Protein AF-A0A358KLF0-F1 (afdb_monomer_lite)

pLDDT: mean 93.41, std 3.18, range [82.69, 96.81]

Secondary structure (DSSP, 8-state):
--------S--S-HHHHHHHHHHHTTSBHHHHHHHHHH--SHHHHHHHHHHHHHHHHHHHHHHH--HHHHHHHHHHHHHHHHH---HHHHHHHHHHHHHHHHHHT-TTTT-TTT-B-S----

Radius of gyration: 17.74 Å; chains: 1; bounding box: 32×28×48 Å

Structure (mmCIF, N/CA/C/O backbone):
data_AF-A0A358KLF0-F1
#
_entry.id   AF-A0A358KLF0-F1
#
loop_
_atom_site.group_PDB
_atom_site.id
_atom_site.type_symbol
_atom_site.label_atom_id
_atom_site.label_alt_id
_atom_site.label_comp_id
_atom_site.label_asym_id
_atom_site.label_entity_id
_atom_site.label_seq_id
_atom_site.pdbx_PDB_ins_code
_atom_site.Cartn_x
_atom_site.Cartn_y
_atom_site.Cartn_z
_atom_site.occupancy
_atom_site.B_iso_or_equiv
_atom_site.auth_seq_id
_atom_site.auth_comp_id
_atom_site.auth_asym_id
_atom_site.auth_atom_id
_atom_site.pdbx_PDB_model_num
ATOM 1 N N . MET A 1 1 ? -10.317 -3.255 4.177 1.00 88.88 1 MET A N 1
ATOM 2 C CA . MET A 1 1 ? -9.144 -2.452 4.591 1.00 88.88 1 MET A CA 1
ATOM 3 C C . MET A 1 1 ? -8.307 -2.032 3.381 1.00 88.88 1 MET A C 1
ATOM 5 O O . MET A 1 1 ? -8.265 -2.770 2.405 1.00 88.88 1 MET A O 1
ATOM 9 N N . GLU A 1 2 ? -7.644 -0.874 3.440 1.00 90.81 2 GLU A N 1
ATOM 10 C CA . GLU A 1 2 ? -6.720 -0.386 2.401 1.00 90.81 2 GLU A CA 1
ATOM 11 C C . GLU A 1 2 ? -5.289 -0.312 2.944 1.00 90.81 2 GLU A C 1
ATOM 13 O O . GLU A 1 2 ? -5.083 0.058 4.100 1.00 90.81 2 GLU A O 1
ATOM 18 N N . VAL A 1 3 ? -4.301 -0.637 2.106 1.00 93.00 3 VAL A N 1
ATOM 19 C CA . VAL A 1 3 ? -2.874 -0.596 2.455 1.00 93.00 3 VAL A CA 1
ATOM 20 C C . VAL A 1 3 ? -2.164 0.398 1.545 1.00 93.00 3 VAL A C 1
ATOM 22 O O . VAL A 1 3 ? -2.318 0.365 0.325 1.00 93.00 3 VAL A O 1
ATOM 25 N N . LEU A 1 4 ? -1.373 1.290 2.143 1.00 94.06 4 LEU A N 1
ATOM 26 C CA . LEU A 1 4 ? -0.662 2.353 1.439 1.00 94.06 4 LEU A CA 1
ATOM 27 C C . LEU A 1 4 ? 0.854 2.154 1.547 1.00 94.06 4 LEU A C 1
ATOM 29 O O . LEU A 1 4 ? 1.387 1.903 2.627 1.00 94.06 4 LEU A O 1
ATOM 33 N N . ALA A 1 5 ? 1.561 2.376 0.441 1.00 96.25 5 ALA A N 1
ATOM 34 C CA . ALA A 1 5 ? 3.005 2.583 0.436 1.00 96.25 5 ALA A CA 1
ATOM 35 C C . ALA A 1 5 ? 3.351 3.833 -0.378 1.00 96.25 5 ALA A C 1
ATOM 37 O O . ALA A 1 5 ? 2.825 4.046 -1.470 1.00 96.25 5 ALA A O 1
ATOM 38 N N . VAL A 1 6 ? 4.262 4.660 0.140 1.00 96.56 6 VAL A N 1
ATOM 39 C CA . VAL A 1 6 ? 4.673 5.918 -0.501 1.00 96.56 6 VAL A CA 1
ATOM 40 C C . VAL A 1 6 ? 6.192 5.988 -0.557 1.00 96.56 6 VAL A C 1
ATOM 42 O O . VAL A 1 6 ? 6.858 5.971 0.473 1.00 96.56 6 VAL A O 1
ATOM 45 N N . THR A 1 7 ? 6.753 6.137 -1.758 1.00 95.69 7 THR A N 1
ATOM 46 C CA . THR A 1 7 ? 8.178 6.461 -1.925 1.00 95.69 7 THR A CA 1
ATOM 47 C C . THR A 1 7 ? 8.345 7.952 -2.184 1.00 95.69 7 THR A C 1
ATOM 49 O O . THR A 1 7 ? 7.803 8.494 -3.145 1.00 95.69 7 THR A O 1
ATOM 52 N N . LYS A 1 8 ? 9.125 8.616 -1.329 1.00 95.12 8 LYS A N 1
ATOM 53 C CA . LYS A 1 8 ? 9.417 10.055 -1.402 1.00 95.12 8 LYS A CA 1
ATOM 54 C C . LYS A 1 8 ? 10.842 10.294 -1.915 1.00 95.12 8 LYS A C 1
ATOM 56 O O . LYS A 1 8 ? 11.690 9.412 -1.842 1.00 95.12 8 LYS A O 1
ATOM 61 N N . GLY A 1 9 ? 11.112 11.492 -2.443 1.00 94.69 9 GLY A N 1
ATOM 62 C CA . GLY A 1 9 ? 12.467 11.894 -2.862 1.00 94.69 9 GLY A CA 1
ATOM 63 C C . GLY A 1 9 ? 12.958 11.265 -4.173 1.00 94.69 9 GLY A C 1
ATOM 64 O O . GLY A 1 9 ? 14.161 11.196 -4.427 1.00 94.69 9 GLY A O 1
ATOM 65 N N . VAL A 1 10 ? 12.042 10.798 -5.025 1.00 94.00 10 VAL A N 1
ATOM 66 C CA . VAL A 1 10 ? 12.387 10.165 -6.301 1.00 94.00 10 VAL A CA 1
ATOM 67 C C . VAL A 1 10 ? 12.945 11.197 -7.286 1.00 94.00 10 VAL A C 1
ATOM 69 O O . VAL A 1 10 ? 12.285 12.167 -7.647 1.00 94.00 10 VAL A O 1
ATOM 72 N N . ARG A 1 11 ? 14.160 10.955 -7.790 1.00 93.75 11 ARG A N 1
ATOM 73 C CA . ARG A 1 11 ? 14.830 11.798 -8.798 1.00 93.75 11 ARG A CA 1
ATOM 74 C C . ARG A 1 11 ? 14.303 11.498 -10.212 1.00 93.75 11 ARG A C 1
ATOM 76 O O . ARG A 1 11 ? 15.006 10.903 -11.037 1.00 93.75 11 ARG A O 1
ATOM 83 N N . MET A 1 12 ? 13.042 11.844 -10.479 1.00 94.19 12 MET A N 1
ATOM 84 C CA . MET A 1 12 ? 12.392 11.706 -11.789 1.00 94.19 12 MET A CA 1
ATOM 85 C C . MET A 1 12 ? 11.241 12.707 -11.953 1.00 94.19 12 MET A C 1
ATOM 87 O O . MET A 1 12 ? 10.564 13.031 -10.988 1.00 94.19 12 MET A O 1
ATOM 91 N N . SER A 1 13 ? 10.991 13.166 -13.186 1.00 95.50 13 SER A N 1
ATOM 92 C CA . SER A 1 13 ? 9.828 14.014 -13.483 1.00 95.50 13 SER A CA 1
ATOM 93 C C . SER A 1 13 ? 8.508 13.263 -13.226 1.00 95.50 13 SER A C 1
ATOM 95 O O . SER A 1 13 ? 8.371 12.132 -13.715 1.00 95.50 13 SER A O 1
ATOM 97 N N . PRO A 1 14 ? 7.517 13.893 -12.564 1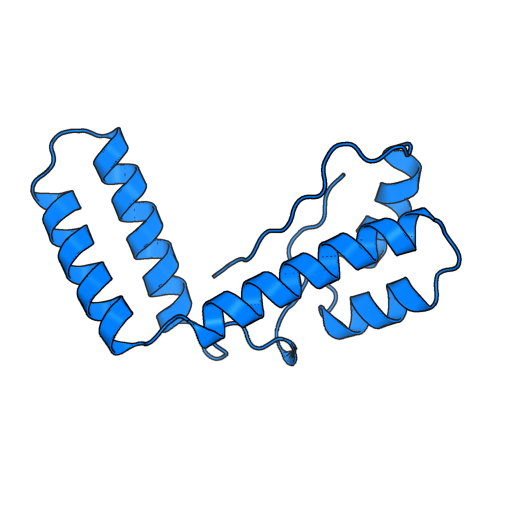.00 95.31 14 PRO A N 1
ATOM 98 C CA . PRO A 1 14 ? 6.212 13.289 -12.297 1.00 95.31 14 PRO A CA 1
ATOM 99 C C . PRO A 1 14 ? 5.505 12.775 -13.553 1.00 95.31 14 PRO A C 1
ATOM 101 O O . PRO A 1 14 ? 4.939 11.685 -13.543 1.00 95.31 14 PRO A O 1
ATOM 104 N N . LEU A 1 15 ? 5.607 13.502 -14.673 1.00 96.00 15 LEU A N 1
ATOM 105 C CA . LEU A 1 15 ? 4.975 13.131 -15.945 1.00 96.00 15 LEU A CA 1
ATOM 106 C C . LEU A 1 15 ? 5.459 11.766 -16.458 1.00 96.00 15 LEU A C 1
ATOM 108 O O . LEU A 1 15 ? 4.666 10.957 -16.941 1.00 96.00 15 LEU A O 1
ATOM 112 N N . LYS A 1 16 ? 6.758 11.471 -16.304 1.00 94.56 16 LYS A N 1
ATOM 113 C CA . LYS A 1 16 ? 7.356 10.202 -16.753 1.00 94.56 16 LYS A CA 1
ATOM 114 C C . LYS A 1 16 ? 6.890 9.011 -15.916 1.00 94.56 16 LYS A C 1
ATOM 116 O O . LYS A 1 16 ? 6.811 7.903 -16.446 1.00 94.56 16 LYS A O 1
ATOM 121 N N . VAL A 1 17 ? 6.610 9.231 -14.631 1.00 96.50 17 VAL A N 1
ATOM 122 C CA . VAL A 1 17 ? 6.120 8.197 -13.709 1.00 96.50 17 VAL A CA 1
ATOM 123 C C . VAL A 1 17 ? 4.615 8.001 -13.887 1.00 96.50 17 VAL A C 1
ATOM 125 O O . VAL A 1 17 ? 4.162 6.868 -14.014 1.00 96.50 17 VAL A O 1
ATOM 128 N N . ARG A 1 18 ? 3.854 9.095 -14.017 1.00 96.06 18 ARG A N 1
ATOM 129 C CA . ARG A 1 18 ? 2.396 9.084 -14.201 1.00 96.06 18 ARG A CA 1
ATOM 130 C C . ARG A 1 18 ? 1.953 8.272 -15.418 1.00 96.06 18 ARG A C 1
ATOM 132 O O . ARG A 1 18 ? 0.934 7.596 -15.351 1.00 96.06 18 ARG A O 1
ATOM 139 N N . ALA A 1 19 ? 2.738 8.291 -16.496 1.00 94.06 19 ALA A N 1
ATOM 140 C CA . ALA A 1 19 ? 2.488 7.471 -17.682 1.00 94.06 19 ALA A CA 1
ATOM 141 C C . ALA A 1 19 ? 2.458 5.959 -17.383 1.00 94.06 19 ALA A C 1
ATOM 143 O O . ALA A 1 19 ? 1.686 5.244 -18.005 1.00 94.06 19 ALA A O 1
ATOM 144 N N . VAL A 1 20 ? 3.278 5.485 -16.440 1.00 95.06 20 VAL A N 1
ATOM 145 C CA . VAL A 1 20 ? 3.307 4.071 -16.024 1.00 95.06 20 VAL A CA 1
ATOM 146 C C . VAL A 1 20 ? 2.239 3.801 -14.967 1.00 95.06 20 VAL A C 1
ATOM 148 O O . VAL A 1 20 ? 1.533 2.806 -15.031 1.00 95.06 20 VAL A O 1
ATOM 151 N N . VAL A 1 21 ? 2.085 4.715 -14.011 1.00 95.69 21 VAL A N 1
ATOM 152 C CA . VAL A 1 21 ? 1.139 4.570 -12.898 1.00 95.69 21 VAL A CA 1
ATOM 153 C C . VAL A 1 21 ? -0.314 4.463 -13.373 1.00 95.69 21 VAL A C 1
ATOM 155 O O . VAL A 1 21 ? -1.069 3.654 -12.849 1.00 95.69 21 VAL A O 1
ATOM 158 N N . ARG A 1 22 ? -0.695 5.210 -14.415 1.00 95.31 22 ARG A N 1
ATOM 159 C CA . ARG A 1 22 ? -2.036 5.109 -15.011 1.00 95.31 22 ARG A CA 1
ATOM 160 C C . ARG A 1 22 ? -2.336 3.746 -15.634 1.00 95.31 22 ARG A C 1
ATOM 162 O O . ARG A 1 22 ? -3.502 3.407 -15.754 1.00 95.31 22 ARG A O 1
ATOM 169 N N . GLN A 1 23 ? -1.316 2.994 -16.050 1.00 93.62 23 GLN A N 1
ATOM 170 C CA . GLN A 1 23 ? -1.510 1.681 -16.673 1.00 93.62 23 GLN A CA 1
ATOM 171 C C . GLN A 1 23 ? -1.863 0.610 -15.641 1.00 93.62 23 GLN A C 1
ATOM 173 O O . GLN A 1 23 ? -2.603 -0.301 -15.967 1.00 93.62 23 GLN A O 1
ATOM 178 N N . ILE A 1 24 ? -1.348 0.730 -14.414 1.00 95.50 24 ILE A N 1
ATOM 179 C CA . ILE A 1 24 ? -1.540 -0.268 -13.350 1.00 95.50 24 ILE A CA 1
ATOM 180 C C . ILE A 1 24 ? -2.760 0.005 -12.463 1.00 95.50 24 ILE A C 1
ATOM 182 O O . ILE A 1 24 ? -3.104 -0.818 -11.621 1.00 95.50 24 ILE A O 1
ATOM 186 N N . GLN A 1 25 ? -3.394 1.170 -12.599 1.00 94.94 25 GLN A N 1
ATOM 187 C CA . GLN A 1 25 ? -4.550 1.528 -11.786 1.00 94.94 25 GLN A CA 1
ATOM 188 C C . GLN A 1 25 ? -5.736 0.613 -12.119 1.00 94.94 25 GLN A C 1
ATOM 190 O O . GLN A 1 25 ? -6.081 0.444 -13.284 1.00 94.94 25 GLN A O 1
ATOM 195 N N . GLY A 1 26 ? -6.357 0.026 -11.095 1.00 94.62 26 GLY A N 1
ATOM 196 C CA . GLY A 1 26 ? -7.458 -0.928 -11.238 1.00 94.62 26 GLY A CA 1
ATOM 197 C C . GLY A 1 26 ? -7.034 -2.369 -11.541 1.00 94.62 26 GLY A C 1
ATOM 198 O O . GLY A 1 26 ? -7.886 -3.250 -11.518 1.00 94.62 26 GLY A O 1
ATOM 199 N N . MET A 1 27 ? -5.747 -2.634 -11.788 1.00 95.19 27 MET A N 1
ATOM 200 C CA . MET A 1 27 ? -5.247 -3.994 -12.017 1.00 95.19 27 MET A CA 1
ATOM 201 C C . MET A 1 27 ? -5.057 -4.762 -10.703 1.00 95.19 27 MET A C 1
ATOM 203 O O . MET A 1 27 ? -4.845 -4.167 -9.638 1.00 95.19 27 MET A O 1
ATOM 207 N N . HIS A 1 28 ? -5.046 -6.093 -10.794 1.00 96.25 28 HIS A N 1
ATOM 208 C CA . HIS A 1 28 ? -4.603 -6.949 -9.696 1.00 96.25 28 HIS A CA 1
ATOM 209 C C . HIS A 1 28 ? -3.118 -6.724 -9.392 1.00 96.25 28 HIS A C 1
ATOM 211 O O . HIS A 1 28 ? -2.309 -6.504 -10.295 1.00 96.25 28 HIS A O 1
ATOM 217 N N . ALA A 1 29 ? -2.738 -6.798 -8.115 1.00 95.25 29 ALA A N 1
ATOM 218 C CA . ALA A 1 29 ? -1.381 -6.486 -7.667 1.00 95.25 29 ALA A CA 1
ATOM 219 C C . ALA A 1 29 ? -0.318 -7.380 -8.333 1.00 95.25 29 ALA A C 1
ATOM 221 O O . ALA A 1 29 ? 0.721 -6.881 -8.772 1.00 95.25 29 ALA A O 1
ATOM 222 N N . LEU A 1 30 ? -0.599 -8.681 -8.467 1.00 94.75 30 LEU A N 1
ATOM 223 C CA . LEU A 1 30 ? 0.293 -9.643 -9.126 1.00 94.75 30 LEU A CA 1
ATOM 224 C C . LEU A 1 30 ? 0.431 -9.371 -10.630 1.00 94.75 30 LEU A C 1
ATOM 226 O O . LEU A 1 30 ? 1.539 -9.378 -11.169 1.00 94.75 30 LEU A O 1
ATOM 230 N N . GLU A 1 31 ? -0.676 -9.062 -11.302 1.00 95.69 31 GLU A N 1
ATOM 231 C CA . GLU A 1 31 ? -0.680 -8.733 -12.730 1.00 95.69 31 GLU A CA 1
ATOM 232 C C . GLU A 1 31 ? 0.091 -7.432 -13.001 1.00 95.69 31 GLU A C 1
ATOM 234 O O . GLU A 1 31 ? 0.966 -7.375 -13.869 1.00 95.69 31 GLU A O 1
ATOM 239 N N . ALA A 1 32 ? -0.155 -6.401 -12.190 1.00 96.50 32 ALA A N 1
ATOM 240 C CA . ALA A 1 32 ? 0.573 -5.144 -12.248 1.00 96.50 32 ALA A CA 1
ATOM 241 C C . ALA A 1 32 ? 2.077 -5.344 -12.008 1.00 96.50 32 ALA A C 1
ATOM 243 O O . ALA A 1 32 ? 2.902 -4.703 -12.663 1.00 96.50 32 ALA A O 1
ATOM 244 N N . GLN A 1 33 ? 2.463 -6.246 -11.101 1.00 96.06 33 GLN A N 1
ATOM 245 C CA . GLN A 1 33 ? 3.865 -6.572 -10.851 1.00 96.06 33 GLN A CA 1
ATOM 246 C C . GLN A 1 33 ? 4.533 -7.183 -12.094 1.00 96.06 33 GLN A C 1
ATOM 248 O O . GLN A 1 33 ? 5.639 -6.761 -12.450 1.00 96.06 33 GLN A O 1
ATOM 253 N N . ALA A 1 34 ? 3.861 -8.119 -12.770 1.00 96.19 34 ALA A N 1
ATOM 254 C CA . ALA A 1 34 ? 4.349 -8.728 -14.005 1.00 96.19 34 ALA A CA 1
ATOM 255 C C . ALA A 1 34 ? 4.465 -7.700 -15.145 1.00 96.19 34 ALA A C 1
ATOM 257 O O . ALA A 1 34 ? 5.492 -7.640 -15.827 1.00 96.19 34 ALA A O 1
ATOM 258 N N . LEU A 1 35 ? 3.468 -6.822 -15.300 1.00 96.25 35 LEU A N 1
ATOM 259 C CA . LEU A 1 35 ? 3.501 -5.731 -16.278 1.00 96.25 35 LEU A CA 1
ATOM 260 C C . LEU A 1 35 ? 4.671 -4.775 -16.016 1.00 96.25 35 LEU A C 1
ATOM 262 O O . LEU A 1 35 ? 5.412 -4.412 -16.926 1.00 96.25 35 LEU A O 1
ATOM 266 N N . LEU A 1 36 ? 4.899 -4.380 -14.763 1.00 96.06 36 LEU A N 1
ATOM 267 C CA . LEU A 1 36 ? 6.012 -3.492 -14.421 1.00 96.06 36 LEU A CA 1
ATOM 268 C C . LEU A 1 36 ? 7.383 -4.141 -14.650 1.00 96.06 36 LEU A C 1
ATOM 270 O O . LEU A 1 36 ? 8.353 -3.417 -14.889 1.00 96.06 36 LEU A O 1
ATOM 274 N N . ALA A 1 37 ? 7.476 -5.471 -14.577 1.00 96.00 37 ALA A N 1
ATOM 275 C CA . ALA A 1 37 ? 8.706 -6.209 -14.850 1.00 96.00 37 ALA A CA 1
ATOM 276 C C . ALA A 1 37 ? 9.056 -6.250 -16.348 1.00 96.00 37 ALA A C 1
ATOM 278 O O . ALA A 1 37 ? 10.239 -6.241 -16.687 1.00 96.00 37 ALA A O 1
ATOM 279 N N . SER A 1 38 ? 8.059 -6.243 -17.240 1.00 95.94 38 SER A N 1
ATOM 280 C CA . SER A 1 38 ? 8.281 -6.250 -18.695 1.00 95.94 38 SER A CA 1
ATOM 281 C C . SER A 1 38 ? 8.619 -4.865 -19.266 1.00 95.94 38 SER A C 1
ATOM 283 O O . SER A 1 38 ? 9.298 -4.753 -20.288 1.00 95.94 38 SER A O 1
ATOM 285 N N . VAL A 1 39 ? 8.204 -3.782 -18.600 1.00 95.25 39 VAL A N 1
ATOM 286 C CA . VAL A 1 39 ? 8.465 -2.410 -19.057 1.00 95.25 39 VAL A CA 1
ATOM 287 C C . VAL A 1 39 ? 9.916 -1.991 -18.779 1.00 95.25 39 VAL A C 1
ATOM 289 O O . VAL A 1 39 ? 10.313 -1.706 -17.649 1.00 95.25 39 VAL A O 1
ATOM 292 N N . SER A 1 40 ? 10.705 -1.800 -19.839 1.00 94.69 40 SER A N 1
ATOM 293 C CA . SER A 1 40 ? 12.134 -1.428 -19.790 1.00 94.69 40 SER A CA 1
ATOM 294 C C . SER A 1 40 ? 12.428 0.041 -19.409 1.00 94.69 40 SER A C 1
ATOM 296 O O . SER A 1 40 ? 13.465 0.608 -19.761 1.00 94.69 40 SER A O 1
ATOM 298 N N . ARG A 1 41 ? 11.545 0.699 -18.645 1.00 94.81 41 ARG A N 1
ATOM 299 C CA . ARG A 1 41 ? 11.687 2.111 -18.234 1.00 94.81 41 ARG A CA 1
ATOM 300 C C . ARG A 1 41 ? 12.167 2.233 -16.788 1.00 94.81 41 ARG A C 1
ATOM 302 O O . ARG A 1 41 ? 11.700 1.533 -15.894 1.00 94.81 41 ARG A O 1
ATOM 309 N N . LYS A 1 42 ? 13.015 3.232 -16.500 1.00 94.81 42 LYS A N 1
ATOM 310 C CA . LYS A 1 42 ? 13.424 3.561 -15.114 1.00 94.81 42 LYS A CA 1
ATOM 311 C C . LYS A 1 42 ? 12.216 3.869 -14.211 1.00 94.81 42 LYS A C 1
ATOM 313 O O . LYS A 1 42 ? 12.265 3.547 -13.029 1.00 94.81 42 LYS A O 1
ATOM 318 N N . SER A 1 43 ? 11.151 4.470 -14.754 1.00 95.75 43 SER A N 1
ATOM 319 C CA . SER A 1 43 ? 9.903 4.740 -14.025 1.00 95.75 43 SER A CA 1
ATOM 320 C C . SER A 1 43 ? 9.232 3.454 -13.542 1.00 95.75 43 SER A C 1
ATOM 322 O O . SER A 1 43 ? 8.862 3.387 -12.376 1.00 95.75 43 SER A O 1
ATOM 324 N N . ALA A 1 44 ? 9.154 2.419 -14.383 1.00 96.56 44 ALA A N 1
ATOM 325 C CA . ALA A 1 44 ? 8.557 1.136 -14.013 1.00 96.56 44 ALA A CA 1
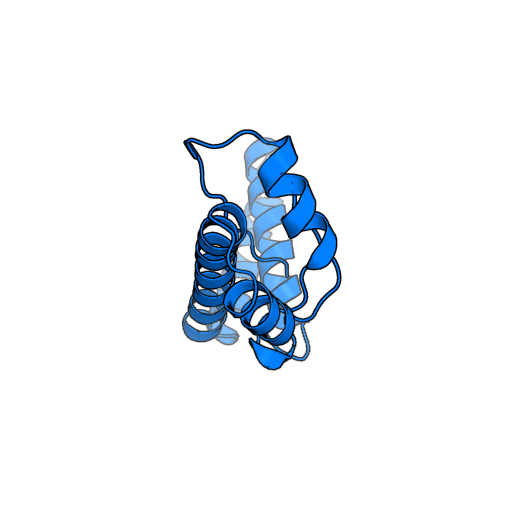ATOM 326 C C . ALA A 1 44 ? 9.311 0.463 -12.861 1.00 96.56 44 ALA A C 1
ATOM 328 O O . ALA A 1 44 ? 8.692 0.020 -11.901 1.00 96.56 44 ALA A O 1
ATOM 329 N N . ARG A 1 45 ? 10.651 0.507 -12.867 1.00 96.19 45 ARG A N 1
ATOM 330 C CA . ARG A 1 45 ? 11.458 -0.005 -11.744 1.00 96.19 45 ARG A CA 1
ATOM 331 C C . ARG A 1 45 ? 11.178 0.712 -10.422 1.00 96.19 45 ARG A C 1
ATOM 333 O O . ARG A 1 45 ? 11.207 0.082 -9.372 1.00 96.19 45 ARG A O 1
ATOM 340 N N . LEU A 1 46 ? 10.937 2.023 -10.460 1.00 95.81 46 LEU A N 1
ATOM 341 C CA . LEU A 1 46 ? 10.613 2.803 -9.262 1.00 95.81 46 LEU A CA 1
ATOM 342 C C . LEU A 1 46 ? 9.218 2.451 -8.735 1.00 95.81 46 LEU A C 1
ATOM 344 O O . LEU A 1 46 ? 9.071 2.197 -7.545 1.00 95.81 46 LEU A O 1
ATOM 348 N N . VAL A 1 47 ? 8.232 2.361 -9.630 1.00 96.38 47 VAL A N 1
ATOM 349 C CA . VAL A 1 47 ? 6.850 1.990 -9.286 1.00 96.38 47 VAL A CA 1
ATOM 350 C C . VAL A 1 47 ? 6.758 0.532 -8.808 1.00 96.38 47 VAL A C 1
ATOM 352 O O . VAL A 1 47 ? 6.027 0.219 -7.873 1.00 96.38 47 VAL A O 1
ATOM 355 N N . SER A 1 48 ? 7.559 -0.368 -9.381 1.00 96.75 48 SER A N 1
ATOM 356 C CA . SER A 1 48 ? 7.644 -1.766 -8.944 1.00 96.75 48 SER A CA 1
ATOM 357 C C . SER A 1 48 ? 8.124 -1.875 -7.496 1.00 96.75 48 SER A C 1
ATOM 359 O O . SER A 1 48 ? 7.573 -2.657 -6.728 1.00 96.75 48 SER A O 1
ATOM 361 N N . LYS A 1 49 ? 9.094 -1.048 -7.078 1.00 96.25 49 LYS A N 1
ATOM 362 C CA . LYS A 1 49 ? 9.547 -1.015 -5.678 1.00 96.25 49 LYS A CA 1
ATOM 363 C C . LYS A 1 49 ? 8.443 -0.566 -4.722 1.00 96.25 49 LYS A C 1
ATOM 365 O O . LYS A 1 49 ? 8.270 -1.191 -3.681 1.00 96.25 49 LYS A O 1
ATOM 370 N N . THR A 1 50 ? 7.685 0.476 -5.075 1.00 96.75 50 THR A N 1
ATOM 371 C CA . THR A 1 50 ? 6.540 0.920 -4.261 1.00 96.75 50 THR A CA 1
ATOM 372 C C . THR A 1 50 ? 5.464 -0.149 -4.161 1.00 96.75 50 THR A C 1
ATOM 374 O O . THR A 1 50 ? 4.979 -0.403 -3.065 1.00 96.75 50 THR A O 1
ATOM 377 N N . LEU A 1 51 ? 5.129 -0.806 -5.277 1.00 96.12 51 LEU A N 1
ATOM 378 C CA . LEU A 1 51 ? 4.110 -1.853 -5.297 1.00 96.12 51 LEU A CA 1
ATOM 379 C C . LEU A 1 51 ? 4.530 -3.049 -4.435 1.00 96.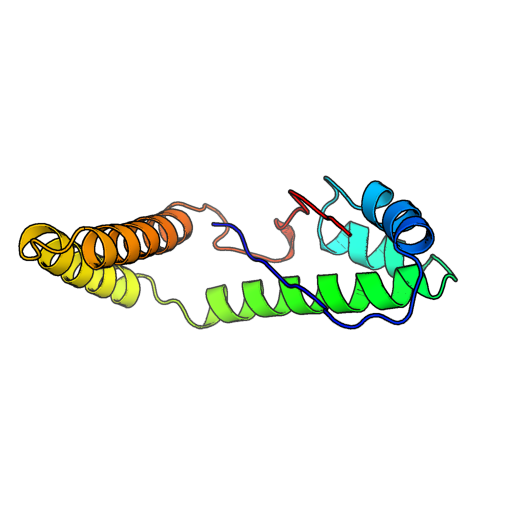12 51 LEU A C 1
ATOM 381 O O . LEU A 1 51 ? 3.750 -3.508 -3.611 1.00 96.12 51 LEU A O 1
ATOM 385 N N . LYS A 1 52 ? 5.788 -3.491 -4.556 1.00 96.38 52 LYS A N 1
ATOM 386 C CA . LYS A 1 52 ? 6.349 -4.557 -3.712 1.00 96.38 52 LYS A CA 1
ATOM 387 C C . LYS A 1 52 ? 6.287 -4.213 -2.226 1.00 96.38 52 LYS A C 1
ATOM 389 O O . LYS A 1 52 ? 5.908 -5.058 -1.431 1.00 96.38 52 LYS A O 1
ATOM 394 N N . SER A 1 53 ? 6.613 -2.974 -1.855 1.00 96.81 53 SER A N 1
ATOM 395 C CA . SER A 1 53 ? 6.490 -2.525 -0.464 1.00 96.81 53 SER A CA 1
ATOM 396 C C . SER A 1 53 ? 5.036 -2.505 0.015 1.00 96.81 53 SER A C 1
ATOM 398 O O . SER A 1 53 ? 4.790 -2.846 1.163 1.00 96.81 53 SER A O 1
ATOM 400 N N . ALA A 1 54 ? 4.077 -2.130 -0.838 1.00 96.06 54 ALA A N 1
ATOM 401 C CA . ALA A 1 54 ? 2.660 -2.146 -0.477 1.00 96.06 54 ALA A CA 1
ATOM 402 C C . ALA A 1 54 ? 2.153 -3.573 -0.232 1.00 96.06 54 ALA A C 1
ATOM 404 O O . ALA A 1 54 ? 1.463 -3.811 0.753 1.00 96.06 54 ALA A O 1
ATOM 405 N N . MET A 1 55 ? 2.540 -4.516 -1.097 1.00 95.44 55 MET A N 1
ATOM 406 C CA . MET A 1 55 ? 2.217 -5.935 -0.931 1.00 95.44 55 MET A CA 1
ATOM 407 C C . MET A 1 55 ? 2.837 -6.511 0.346 1.00 95.44 55 MET A C 1
ATOM 409 O O . MET A 1 55 ? 2.139 -7.175 1.098 1.00 95.44 55 MET A O 1
ATOM 413 N N . ALA A 1 56 ? 4.105 -6.195 0.626 1.00 95.38 56 ALA A N 1
ATOM 414 C CA . ALA A 1 56 ? 4.777 -6.636 1.849 1.00 95.38 56 ALA A CA 1
ATOM 415 C C . ALA A 1 56 ? 4.119 -6.063 3.117 1.00 95.38 56 ALA A C 1
ATOM 417 O O . ALA A 1 56 ? 3.994 -6.759 4.115 1.00 95.38 56 ALA A O 1
ATOM 418 N N . ASN A 1 57 ? 3.650 -4.810 3.081 1.00 95.31 57 ASN A N 1
ATOM 419 C CA . ASN A 1 57 ? 2.892 -4.239 4.197 1.00 95.31 57 ASN A CA 1
ATO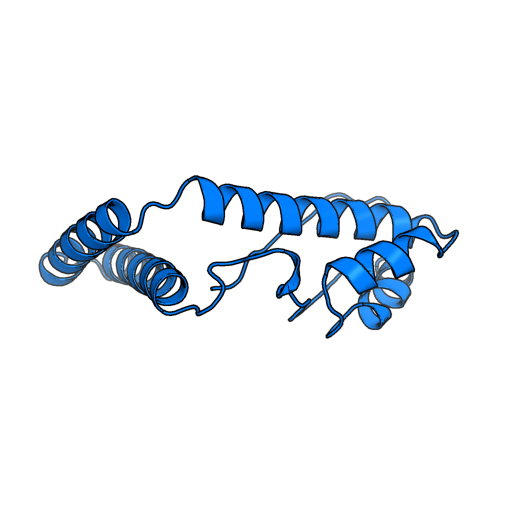M 420 C C . ASN A 1 57 ? 1.561 -4.974 4.410 1.00 95.31 57 ASN A C 1
ATOM 422 O O . ASN A 1 57 ? 1.152 -5.164 5.549 1.00 95.31 57 ASN A O 1
ATOM 426 N N . ALA A 1 58 ? 0.878 -5.349 3.326 1.00 93.81 58 ALA A N 1
ATOM 427 C CA . ALA A 1 58 ? -0.378 -6.089 3.403 1.00 93.81 58 ALA A CA 1
ATOM 428 C C . ALA A 1 58 ? -0.169 -7.491 3.992 1.00 93.81 58 ALA A C 1
ATOM 430 O O . ALA A 1 58 ? -0.926 -7.890 4.868 1.00 93.81 58 ALA A O 1
ATOM 431 N N . GLU A 1 59 ? 0.887 -8.180 3.558 1.00 93.19 59 GLU A N 1
ATOM 432 C CA . GLU A 1 59 ? 1.315 -9.478 4.093 1.00 93.19 59 GLU A CA 1
ATOM 433 C C . GLU A 1 59 ? 1.648 -9.383 5.584 1.00 93.19 59 GLU A C 1
ATOM 435 O O . GLU A 1 59 ? 1.059 -10.096 6.384 1.00 93.19 59 GLU A O 1
ATOM 440 N N . ASN A 1 60 ? 2.472 -8.410 5.983 1.00 93.62 60 ASN A N 1
ATOM 441 C CA . ASN A 1 60 ? 2.831 -8.228 7.389 1.00 93.62 60 ASN A CA 1
ATOM 442 C C . ASN A 1 60 ? 1.607 -7.973 8.284 1.00 93.62 60 ASN A C 1
ATOM 444 O O . ASN A 1 60 ? 1.543 -8.467 9.401 1.00 93.62 60 ASN A O 1
ATOM 448 N N . ILE A 1 61 ? 0.624 -7.206 7.798 1.00 91.12 61 ILE A N 1
ATOM 449 C CA . ILE A 1 61 ? -0.631 -6.979 8.529 1.00 91.12 61 ILE A CA 1
ATOM 450 C C . ILE A 1 61 ? -1.427 -8.281 8.660 1.00 91.12 61 ILE A C 1
ATOM 452 O O . ILE A 1 61 ? -1.956 -8.554 9.732 1.00 91.12 61 ILE A O 1
ATOM 456 N N . ALA A 1 62 ? -1.532 -9.066 7.587 1.00 89.38 62 ALA A N 1
ATOM 457 C CA . ALA A 1 62 ? -2.263 -10.328 7.607 1.00 89.38 62 ALA A CA 1
ATOM 458 C C . ALA A 1 62 ? -1.628 -11.354 8.560 1.00 89.38 62 ALA A C 1
ATOM 460 O O . ALA A 1 62 ? -2.360 -12.056 9.254 1.00 89.38 62 ALA A O 1
ATOM 461 N N . ASP A 1 63 ? -0.296 -11.396 8.622 1.00 89.44 63 ASP A N 1
ATOM 462 C CA . ASP A 1 63 ? 0.453 -12.322 9.475 1.00 89.44 63 ASP A CA 1
ATOM 463 C C . ASP A 1 63 ? 0.446 -11.907 10.955 1.00 89.44 63 ASP A C 1
ATOM 465 O O . ASP A 1 63 ? 0.360 -12.758 11.839 1.00 89.44 63 ASP A O 1
ATOM 469 N N . GLU A 1 64 ? 0.543 -10.606 11.249 1.00 88.38 64 GLU A N 1
ATOM 470 C CA . GLU A 1 64 ? 0.596 -10.103 12.629 1.00 88.38 64 GLU A CA 1
ATOM 471 C C . GLU A 1 64 ? -0.776 -10.059 13.315 1.00 88.38 64 GLU A C 1
ATOM 473 O O . GLU A 1 64 ? -0.847 -10.046 14.545 1.00 88.38 64 GLU A O 1
ATOM 478 N N . TRP A 1 65 ? -1.871 -9.948 12.560 1.00 87.69 65 TRP A N 1
ATOM 479 C CA . TRP A 1 65 ? -3.185 -9.660 13.134 1.00 87.69 65 TRP A CA 1
ATOM 480 C C . TRP A 1 65 ? -3.980 -10.926 13.426 1.00 87.69 65 TRP A C 1
ATOM 482 O O . TRP A 1 65 ? -4.672 -11.469 12.563 1.00 87.69 65 TRP A O 1
ATOM 492 N N . ASP A 1 66 ? -3.965 -11.329 14.694 1.00 90.50 66 ASP A N 1
ATOM 493 C CA . ASP A 1 66 ? -4.869 -12.356 15.195 1.00 90.50 66 ASP A CA 1
ATOM 494 C C . ASP A 1 66 ? -6.281 -11.799 15.463 1.00 90.50 66 ASP A C 1
ATOM 496 O O . ASP A 1 66 ? -6.471 -10.668 15.925 1.00 90.50 66 ASP A O 1
ATOM 500 N N . ALA A 1 67 ? -7.300 -12.604 15.160 1.00 87.50 67 ALA A N 1
ATOM 501 C CA . ALA A 1 67 ? -8.696 -12.185 15.216 1.00 87.50 67 ALA A CA 1
ATOM 502 C C . ALA A 1 67 ? -9.166 -11.922 16.653 1.00 87.50 67 ALA A C 1
ATOM 504 O O . ALA A 1 67 ? -9.864 -10.935 16.894 1.00 87.50 67 ALA A O 1
ATOM 505 N N . GLU A 1 68 ? -8.768 -12.771 17.604 1.00 90.50 68 GLU A N 1
ATOM 506 C CA . GLU A 1 68 ? -9.138 -12.618 19.016 1.00 90.50 68 GLU A CA 1
ATOM 507 C C . GLU A 1 68 ? -8.487 -11.369 19.621 1.00 90.50 68 GLU A C 1
ATOM 509 O O . GLU A 1 68 ? -9.147 -10.555 20.276 1.00 90.50 68 GLU A O 1
ATOM 514 N N . GLU A 1 69 ? -7.201 -11.158 19.331 1.00 91.94 69 GLU A N 1
ATOM 515 C CA . GLU A 1 69 ? -6.464 -9.988 19.803 1.00 91.94 69 GLU A CA 1
ATOM 516 C C . GLU A 1 69 ? -7.063 -8.677 19.256 1.00 91.94 69 GLU A C 1
ATOM 518 O O . GLU A 1 69 ? -7.195 -7.687 19.986 1.00 91.94 69 GLU A O 1
ATOM 523 N N . LEU A 1 70 ? -7.479 -8.659 17.984 1.00 91.00 70 LEU A N 1
ATOM 524 C CA . LEU A 1 70 ? -8.150 -7.501 17.389 1.00 91.00 70 LEU A CA 1
ATOM 525 C C . LEU A 1 70 ? -9.496 -7.193 18.047 1.00 91.00 70 LEU A C 1
ATOM 527 O O . LEU A 1 70 ? -9.781 -6.020 18.294 1.00 91.00 70 LEU A O 1
ATOM 531 N N . GLN A 1 71 ? -10.303 -8.207 18.366 1.00 93.31 71 GLN A N 1
ATOM 532 C CA . GLN A 1 71 ? -11.575 -8.008 19.069 1.00 93.31 71 GLN A CA 1
ATOM 533 C C . GLN A 1 71 ? -11.356 -7.374 20.449 1.00 93.31 71 GLN A C 1
ATOM 535 O O . GLN A 1 71 ? -12.049 -6.418 20.806 1.00 93.31 71 GLN A O 1
ATOM 540 N N . GLY A 1 72 ? -10.337 -7.829 21.187 1.00 94.62 72 GLY A N 1
ATOM 541 C CA . GLY A 1 72 ? -9.940 -7.215 22.456 1.00 94.62 72 GLY A CA 1
ATOM 542 C C . GLY A 1 72 ? -9.531 -5.745 22.298 1.00 94.62 72 GLY A C 1
ATOM 543 O O . GLY A 1 72 ? -10.007 -4.876 23.034 1.00 94.62 72 GLY A O 1
ATOM 544 N N . ARG A 1 73 ? -8.705 -5.436 21.287 1.00 94.19 73 ARG A N 1
ATOM 545 C CA . ARG A 1 73 ? -8.293 -4.055 20.967 1.00 94.19 73 ARG A CA 1
ATOM 546 C C . ARG A 1 73 ? -9.468 -3.159 20.575 1.00 94.19 73 ARG A C 1
ATOM 548 O O . ARG A 1 73 ? -9.459 -1.977 20.919 1.00 94.19 73 ARG A O 1
ATOM 555 N N . ILE A 1 74 ? -10.454 -3.681 19.845 1.00 94.81 74 ILE A N 1
ATOM 556 C CA . ILE A 1 74 ? -11.662 -2.932 19.472 1.00 94.81 74 ILE A CA 1
ATOM 557 C C . ILE A 1 74 ? -12.432 -2.529 20.732 1.00 94.81 74 ILE A C 1
ATOM 559 O O . ILE A 1 74 ? -12.688 -1.339 20.916 1.00 94.81 74 ILE A O 1
ATOM 563 N N . ALA A 1 75 ? -12.697 -3.472 21.640 1.00 96.19 75 ALA A N 1
ATOM 564 C CA . ALA A 1 75 ? -13.422 -3.198 22.881 1.00 96.19 75 ALA A CA 1
ATOM 565 C C . ALA A 1 75 ? -12.720 -2.135 23.753 1.00 96.19 75 ALA A C 1
ATOM 567 O O . ALA A 1 75 ? -13.362 -1.213 24.267 1.00 96.19 75 ALA A O 1
ATOM 568 N N . GLU A 1 76 ? -11.388 -2.198 23.870 1.00 95.31 76 GLU A N 1
ATOM 569 C CA . GLU A 1 76 ? -10.602 -1.184 24.588 1.00 95.31 76 GLU A CA 1
ATOM 570 C C . GLU A 1 76 ? -10.743 0.209 23.943 1.00 95.31 76 GLU A C 1
ATOM 572 O O . GLU A 1 76 ? -10.939 1.225 24.622 1.00 95.31 76 GLU A O 1
ATOM 577 N N . LEU A 1 77 ? -10.661 0.281 22.610 1.00 94.94 77 LEU A N 1
ATOM 578 C CA . LEU A 1 77 ? -10.788 1.540 21.878 1.00 94.94 77 LEU A CA 1
ATOM 579 C C . LEU A 1 77 ? -12.200 2.126 21.965 1.00 94.94 77 LEU A C 1
ATOM 581 O O . LEU A 1 77 ? -12.329 3.350 22.058 1.00 94.94 77 LEU A O 1
ATOM 585 N N . GLU A 1 78 ? -13.239 1.293 21.973 1.00 95.12 78 GLU A N 1
ATOM 586 C CA . GLU A 1 78 ? -14.628 1.717 22.169 1.00 95.12 78 GLU A CA 1
ATOM 587 C C . GLU A 1 78 ? -14.832 2.330 23.558 1.00 95.12 78 GLU A C 1
ATOM 589 O O . GLU A 1 78 ? -15.367 3.439 23.679 1.00 95.12 78 GLU A O 1
ATOM 594 N N . GLN A 1 79 ? -14.308 1.687 24.607 1.00 94.94 79 GLN A N 1
ATOM 595 C CA . GLN A 1 79 ? -14.318 2.238 25.966 1.00 94.94 79 GLN A CA 1
ATOM 596 C C . GLN A 1 79 ? -13.564 3.577 26.044 1.00 94.94 79 GLN A C 1
ATOM 598 O O . GLN A 1 79 ? -13.960 4.516 26.745 1.00 94.94 79 GLN A O 1
ATOM 603 N N . LYS A 1 80 ? -12.473 3.714 25.288 1.00 93.62 80 LYS A N 1
ATOM 604 C CA . LYS A 1 80 ? -11.710 4.964 25.208 1.00 93.62 80 LYS A CA 1
ATOM 605 C C . LYS A 1 80 ? -12.474 6.074 24.485 1.00 93.62 80 LYS A C 1
ATOM 607 O O . LYS A 1 80 ? -12.379 7.236 24.882 1.00 93.62 80 LYS A O 1
ATOM 612 N N . VAL A 1 81 ? -13.210 5.742 23.425 1.00 94.50 81 VAL A N 1
ATOM 613 C CA . VAL A 1 81 ? -14.056 6.681 22.672 1.00 94.50 81 VAL A CA 1
ATOM 614 C C . VAL A 1 81 ? -15.205 7.202 23.532 1.00 94.50 81 VAL A C 1
ATOM 616 O O . VAL A 1 81 ? -15.471 8.403 23.487 1.00 94.50 81 VAL A O 1
ATOM 619 N N . SER A 1 82 ? -15.840 6.337 24.328 1.00 92.81 82 SER A N 1
ATOM 620 C CA . SER A 1 82 ? -16.971 6.710 25.189 1.00 92.81 82 SER A CA 1
ATOM 621 C C . SER A 1 82 ? -16.562 7.571 26.388 1.00 92.81 82 SER A C 1
ATOM 623 O O . SER A 1 82 ? -17.278 8.499 26.751 1.00 92.81 82 SER A O 1
ATOM 625 N N . SER A 1 83 ? -15.390 7.314 26.973 1.00 93.31 83 SER A N 1
ATOM 626 C CA . SER A 1 83 ? -14.894 8.026 28.163 1.00 93.31 83 SER A CA 1
ATOM 627 C C . SER A 1 83 ? -14.232 9.380 27.870 1.00 93.31 83 SER A C 1
ATOM 629 O O . SER A 1 83 ? -14.046 10.198 28.771 1.00 93.31 83 SER A O 1
ATOM 631 N N . THR A 1 84 ? -13.840 9.639 26.621 1.00 93.25 84 THR A N 1
ATOM 632 C CA . THR A 1 84 ? -12.985 10.780 26.276 1.00 93.25 84 THR A CA 1
ATOM 633 C C . THR A 1 84 ? -13.760 11.975 25.718 1.00 93.25 84 THR A C 1
ATOM 635 O O . THR A 1 84 ? -14.355 11.907 24.646 1.00 93.25 84 THR A O 1
ATOM 638 N N . ASN A 1 85 ? -13.598 13.144 26.348 1.00 90.88 85 ASN A N 1
ATOM 639 C CA . ASN A 1 85 ? -14.158 14.416 25.857 1.00 90.88 85 ASN A CA 1
ATOM 640 C C . ASN A 1 85 ? -13.317 15.093 24.755 1.00 90.88 85 ASN A C 1
ATOM 642 O O . ASN A 1 85 ? -13.784 15.997 24.059 1.00 90.88 85 ASN A O 1
ATOM 646 N N . ASN A 1 86 ? -12.062 14.678 24.564 1.00 95.94 86 ASN A N 1
ATOM 647 C CA . ASN A 1 86 ? -11.188 15.253 23.543 1.00 95.94 86 ASN A CA 1
ATOM 648 C C . ASN A 1 86 ? -11.565 14.744 22.137 1.00 95.94 86 ASN A C 1
ATOM 650 O O . ASN A 1 86 ? -11.449 13.566 21.797 1.00 95.94 86 ASN A O 1
ATOM 654 N N . LYS A 1 87 ? -11.987 15.673 21.272 1.00 93.88 87 LYS A N 1
ATOM 655 C CA . LYS A 1 87 ? -12.429 15.375 19.902 1.00 93.88 87 LYS A CA 1
ATOM 656 C C . LYS A 1 87 ? -11.348 14.699 19.051 1.00 93.88 87 LYS A C 1
ATOM 658 O O . LYS A 1 87 ? -11.671 13.840 18.231 1.00 93.88 87 LYS A O 1
ATOM 663 N N . LYS A 1 88 ? -10.077 15.084 19.213 1.00 94.25 88 LYS A N 1
ATOM 664 C CA . LYS A 1 88 ? -8.967 14.572 18.394 1.00 94.25 88 LYS A CA 1
ATOM 665 C C . LYS A 1 88 ? -8.699 13.101 18.695 1.00 94.25 88 LYS A C 1
ATOM 667 O O . LYS A 1 88 ? -8.617 12.297 17.772 1.00 94.25 88 LYS A O 1
ATOM 672 N N . THR A 1 89 ? -8.596 12.764 19.976 1.00 91.75 89 THR A N 1
ATOM 673 C CA . THR A 1 89 ? -8.354 11.396 20.448 1.00 91.75 89 THR A CA 1
ATOM 674 C C . THR A 1 89 ? -9.520 10.481 20.103 1.00 91.75 89 THR A C 1
ATOM 676 O O . THR A 1 89 ? -9.293 9.401 19.565 1.00 91.75 89 THR A O 1
ATOM 679 N N . ARG A 1 90 ? -10.762 10.947 20.295 1.00 92.94 90 ARG A N 1
ATOM 680 C CA . ARG A 1 90 ? -11.964 10.209 19.893 1.00 92.94 90 ARG A CA 1
ATOM 681 C C . ARG A 1 90 ? -11.941 9.854 18.407 1.00 92.94 90 ARG A C 1
ATOM 683 O O . ARG A 1 90 ? -12.105 8.695 18.051 1.00 92.94 90 ARG A O 1
ATOM 690 N N . ARG A 1 91 ? -11.654 10.833 17.540 1.00 94.19 91 ARG A N 1
ATOM 691 C CA . ARG A 1 91 ? -11.554 10.613 16.089 1.00 94.19 91 ARG A CA 1
ATOM 692 C C . ARG A 1 91 ? -10.443 9.626 15.726 1.00 94.19 91 ARG A C 1
ATOM 694 O O . ARG A 1 91 ? -10.652 8.783 14.864 1.00 94.19 91 ARG A O 1
ATOM 701 N N . SER A 1 92 ? -9.271 9.728 16.357 1.00 94.75 92 SER A N 1
ATOM 702 C CA . SER A 1 92 ? -8.167 8.802 16.076 1.00 94.75 92 SER A CA 1
ATOM 703 C C . SER A 1 92 ? -8.453 7.375 16.535 1.00 94.75 92 SER A C 1
ATOM 705 O O . SER A 1 92 ? -8.074 6.444 15.838 1.00 94.75 92 SER A O 1
ATOM 707 N N . SER A 1 93 ? -9.111 7.199 17.686 1.00 94.69 93 SER A N 1
ATOM 708 C CA . SER A 1 93 ? -9.506 5.874 18.169 1.00 94.69 93 SER A CA 1
ATOM 709 C C . SER A 1 93 ? -10.585 5.274 17.276 1.00 94.69 93 SER A C 1
ATOM 711 O O . SER A 1 93 ? -10.448 4.124 16.883 1.00 94.69 93 SER A O 1
ATOM 713 N N . GLN A 1 94 ? -11.581 6.071 16.871 1.00 94.25 94 GLN A N 1
ATOM 714 C CA . GLN A 1 94 ? -12.612 5.623 15.935 1.00 94.25 94 GLN A CA 1
ATOM 715 C C . GLN A 1 94 ? -12.008 5.139 14.615 1.00 94.25 94 GLN A C 1
ATOM 717 O O . GLN A 1 94 ? -12.295 4.035 14.187 1.00 94.25 94 GLN A O 1
ATOM 722 N N . ALA A 1 95 ? -11.079 5.899 14.028 1.00 94.38 95 ALA A N 1
ATOM 723 C CA . ALA A 1 95 ? -10.423 5.486 12.789 1.00 94.38 95 ALA A CA 1
ATOM 724 C C . ALA A 1 95 ? -9.655 4.154 12.918 1.00 94.38 95 ALA A C 1
ATOM 726 O O . ALA A 1 95 ? -9.523 3.428 11.937 1.00 94.38 95 ALA A O 1
ATOM 727 N N . LYS A 1 96 ? -9.140 3.827 14.113 1.00 94.12 96 LYS A N 1
ATOM 728 C CA . LYS A 1 96 ? -8.506 2.526 14.380 1.00 94.12 96 LYS A CA 1
ATOM 729 C C . LYS A 1 96 ? -9.534 1.405 14.495 1.00 94.12 96 LYS A C 1
ATOM 731 O O . LYS A 1 96 ? -9.302 0.347 13.927 1.00 94.12 96 LYS A O 1
ATOM 736 N N . ILE A 1 97 ? -10.647 1.653 15.190 1.00 94.62 97 ILE A N 1
ATOM 737 C CA . ILE A 1 97 ? -11.775 0.713 15.267 1.00 94.62 97 ILE A CA 1
ATOM 738 C C . ILE A 1 97 ? -12.244 0.379 13.852 1.00 94.62 97 ILE A C 1
ATOM 740 O O . ILE A 1 97 ? -12.262 -0.788 13.479 1.00 94.62 97 ILE A O 1
ATOM 744 N N . ASP A 1 98 ? -12.505 1.403 13.036 1.00 94.50 98 ASP A N 1
ATOM 745 C CA . ASP A 1 98 ? -12.962 1.237 11.657 1.00 94.50 98 ASP A CA 1
ATOM 746 C C . ASP A 1 98 ? -11.950 0.422 10.826 1.00 94.50 98 ASP A C 1
ATOM 748 O O . ASP A 1 98 ? -12.334 -0.443 10.040 1.00 94.50 98 ASP A O 1
ATOM 752 N N . ALA A 1 99 ? -10.645 0.655 11.019 1.00 91.50 99 ALA A N 1
ATOM 753 C CA . ALA A 1 99 ? -9.596 -0.098 10.336 1.00 91.50 99 ALA A CA 1
ATOM 754 C C . ALA A 1 99 ? -9.593 -1.585 10.730 1.00 91.50 99 ALA A C 1
ATOM 756 O O . ALA A 1 99 ? -9.599 -2.435 9.838 1.00 91.50 99 ALA A O 1
ATOM 757 N N . TYR A 1 100 ? -9.625 -1.892 12.030 1.00 93.38 100 TYR A N 1
ATOM 758 C CA . TYR A 1 100 ? -9.640 -3.267 12.543 1.00 93.38 100 TYR A CA 1
ATOM 759 C C . TYR A 1 100 ? -10.911 -4.009 12.137 1.00 93.38 100 TYR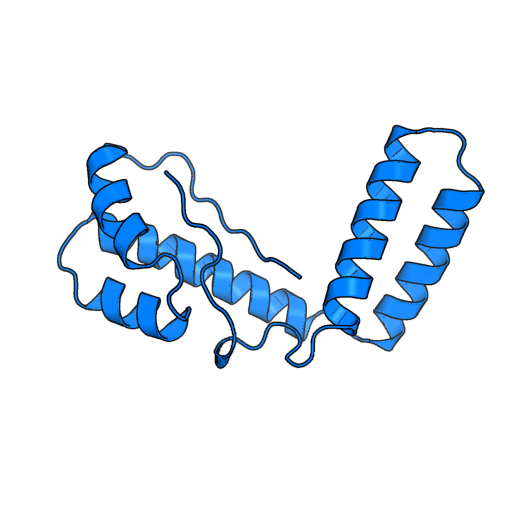 A C 1
ATOM 761 O O . TYR A 1 100 ? -10.833 -5.124 11.624 1.00 93.38 100 TYR A O 1
ATOM 769 N N . GLN A 1 101 ? -12.067 -3.361 12.263 1.00 92.50 101 GLN A N 1
ATOM 770 C CA . GLN A 1 101 ? -13.339 -3.922 11.829 1.00 92.50 101 GLN A CA 1
ATOM 771 C C . GLN A 1 101 ? -13.316 -4.220 10.322 1.00 92.50 101 GLN A C 1
ATOM 773 O O . GLN A 1 101 ? -13.627 -5.328 9.904 1.00 92.50 101 GLN A O 1
ATOM 778 N N . SER A 1 102 ? -12.803 -3.294 9.500 1.00 91.25 102 SER A N 1
ATOM 779 C CA . SER A 1 102 ? -12.688 -3.495 8.046 1.00 91.25 102 SER A CA 1
ATOM 780 C C . SER A 1 102 ? -11.732 -4.618 7.620 1.00 91.25 102 SER A C 1
ATOM 782 O O . SER A 1 102 ? -11.725 -4.995 6.443 1.00 91.25 102 SER A O 1
ATOM 784 N N . PHE A 1 103 ? -10.858 -5.076 8.519 1.00 91.06 103 PHE A N 1
ATOM 785 C CA . PHE A 1 103 ? -10.010 -6.244 8.304 1.00 91.06 103 PHE A CA 1
ATOM 786 C C . PHE A 1 103 ? -10.750 -7.525 8.679 1.00 91.06 103 PHE A C 1
ATOM 788 O O . PHE A 1 103 ? -10.768 -8.454 7.875 1.00 91.06 103 PHE A O 1
ATOM 795 N N . LEU A 1 104 ? -11.406 -7.546 9.845 1.00 90.50 104 LEU A N 1
ATOM 796 C CA . LEU A 1 104 ? -12.206 -8.683 10.307 1.00 90.50 104 LEU A CA 1
ATOM 797 C C . LEU A 1 104 ? -13.381 -8.991 9.364 1.00 90.50 104 LEU A C 1
ATOM 799 O O . LEU A 1 104 ? -13.653 -10.159 9.101 1.00 90.50 104 LEU A O 1
ATOM 803 N N . ASP A 1 105 ? -14.021 -7.959 8.811 1.00 89.94 105 ASP A N 1
ATOM 804 C CA . ASP A 1 105 ? -15.149 -8.088 7.880 1.00 89.94 105 ASP A CA 1
ATOM 805 C C . ASP A 1 105 ? -14.715 -8.513 6.460 1.00 89.94 105 ASP A C 1
ATOM 807 O O . ASP A 1 105 ? -15.547 -8.892 5.633 1.00 89.94 105 ASP A O 1
ATOM 811 N N . SER A 1 106 ? -13.421 -8.413 6.130 1.00 86.75 106 SER A N 1
ATOM 812 C CA . SER A 1 106 ? -12.919 -8.701 4.783 1.00 86.75 106 SER A CA 1
ATOM 813 C C . SER A 1 106 ? -12.861 -10.213 4.524 1.00 86.75 106 SER A C 1
ATOM 815 O O . SER A 1 106 ? -12.201 -10.925 5.282 1.00 86.75 106 SER A O 1
ATOM 817 N N . PRO A 1 107 ? -13.434 -10.721 3.414 1.00 82.69 107 PRO A N 1
ATOM 818 C CA . PRO A 1 107 ? -13.490 -12.160 3.143 1.00 82.69 107 PRO A CA 1
ATOM 819 C C . PRO A 1 107 ? -12.108 -12.796 2.943 1.00 82.69 107 PRO A C 1
ATOM 821 O O . PRO A 1 107 ? -11.924 -13.969 3.248 1.00 82.69 107 PRO A O 1
ATOM 824 N N . HIS A 1 108 ? -11.136 -12.023 2.450 1.00 84.00 108 HIS A N 1
ATOM 825 C CA . HIS A 1 108 ? -9.804 -12.512 2.080 1.00 84.00 108 HIS A CA 1
ATOM 826 C C . HIS A 1 108 ? -8.679 -11.907 2.925 1.00 84.00 108 HIS A C 1
ATOM 828 O O . HIS A 1 108 ? -7.534 -12.003 2.520 1.00 84.00 108 HIS A O 1
ATOM 834 N N . LYS A 1 109 ? -8.976 -11.204 4.034 1.00 84.12 109 LYS A N 1
ATOM 835 C CA . LYS A 1 109 ? -7.987 -10.688 5.016 1.00 84.12 109 LYS A CA 1
ATOM 836 C C . LYS A 1 109 ? -6.633 -10.195 4.442 1.00 84.12 109 LYS A C 1
ATOM 838 O O . LYS A 1 109 ? -5.586 -10.462 5.012 1.00 84.12 109 LYS A O 1
ATOM 843 N N . LEU A 1 110 ? -6.656 -9.439 3.337 1.00 84.19 110 LEU A N 1
ATOM 844 C CA . LEU A 1 110 ? -5.470 -8.898 2.638 1.00 84.19 110 LEU A CA 1
ATOM 845 C C . LEU 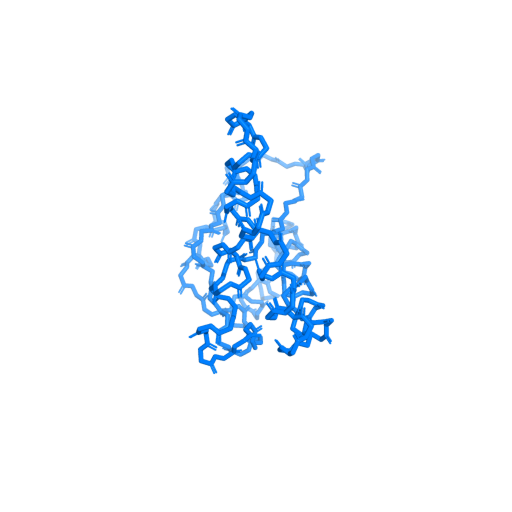A 1 110 ? -4.570 -9.914 1.894 1.00 84.19 110 LEU A C 1
ATOM 847 O O . LEU A 1 110 ? -3.428 -9.590 1.570 1.00 84.19 110 LEU A O 1
ATOM 851 N N . GLU A 1 111 ? -5.085 -11.088 1.530 1.00 84.81 111 GLU A N 1
ATOM 852 C CA . GLU A 1 111 ? -4.396 -12.058 0.669 1.00 84.81 111 GLU A CA 1
ATOM 853 C C . GLU A 1 111 ? -3.899 -11.430 -0.643 1.00 84.81 111 GLU A C 1
ATOM 855 O O . GLU A 1 111 ? -4.664 -10.820 -1.398 1.00 84.81 111 GLU A O 1
ATOM 860 N N . GLN A 1 112 ? -2.612 -11.634 -0.955 1.00 83.19 112 GLN A N 1
ATOM 861 C CA . GLN A 1 112 ? -1.925 -10.988 -2.083 1.00 83.19 112 GLN A CA 1
ATOM 862 C C . GLN A 1 112 ? -2.588 -11.230 -3.445 1.00 83.19 112 GLN A C 1
ATOM 864 O O . GLN A 1 112 ? -2.552 -10.359 -4.316 1.00 83.19 112 GLN A O 1
ATOM 869 N N . THR A 1 113 ? -3.190 -12.403 -3.634 1.00 87.06 113 THR A N 1
ATOM 870 C CA . THR A 1 113 ? -3.889 -12.804 -4.863 1.00 87.06 113 THR A CA 1
ATOM 871 C C . THR A 1 113 ? -5.124 -11.950 -5.138 1.00 87.06 113 THR A C 1
ATOM 873 O O . THR A 1 113 ? -5.435 -11.677 -6.295 1.00 87.06 113 THR A O 1
ATOM 876 N N . MET A 1 114 ? -5.791 -11.485 -4.082 1.00 89.75 114 MET A N 1
ATOM 877 C CA . MET A 1 114 ? -7.038 -10.724 -4.156 1.00 89.75 114 MET A CA 1
ATOM 878 C C . MET A 1 114 ? -6.817 -9.209 -4.063 1.00 89.75 114 MET A C 1
ATOM 880 O O . MET A 1 114 ? -7.760 -8.431 -4.223 1.00 89.75 114 MET A O 1
ATOM 884 N N . LEU A 1 115 ? -5.576 -8.760 -3.843 1.00 92.31 115 LEU A N 1
ATOM 885 C CA . LEU A 1 115 ? -5.248 -7.338 -3.822 1.00 92.31 115 LEU A CA 1
ATOM 886 C C . LEU A 1 115 ? -5.360 -6.727 -5.222 1.00 92.31 115 LEU A C 1
ATOM 888 O O . LEU A 1 115 ? -4.836 -7.249 -6.210 1.00 92.31 115 LEU A O 1
ATOM 892 N N . TYR A 1 116 ? -5.981 -5.554 -5.286 1.00 94.69 116 TYR A N 1
ATOM 893 C CA . TYR A 1 116 ? -6.052 -4.724 -6.481 1.00 94.69 116 TYR A CA 1
ATOM 894 C C . TYR A 1 116 ? -5.601 -3.300 -6.165 1.00 94.69 116 TYR A C 1
ATOM 896 O O . TYR A 1 116 ? -5.672 -2.823 -5.029 1.00 94.69 116 TYR A O 1
ATOM 904 N N . ILE A 1 117 ? -5.119 -2.600 -7.185 1.00 95.50 117 ILE A N 1
ATOM 905 C CA . ILE A 1 117 ? -4.632 -1.230 -7.045 1.00 95.50 117 ILE A CA 1
ATOM 906 C C . ILE A 1 117 ? -5.825 -0.281 -7.153 1.00 95.50 117 ILE A C 1
ATOM 908 O O . ILE A 1 117 ? -6.242 0.077 -8.253 1.00 95.50 117 ILE A O 1
ATOM 912 N N . LYS A 1 118 ? -6.367 0.146 -6.007 1.00 93.56 118 LYS A N 1
ATOM 913 C CA . LYS A 1 118 ? -7.471 1.119 -5.956 1.00 93.56 118 LYS A CA 1
ATOM 914 C C . LYS A 1 118 ? -7.062 2.474 -6.544 1.00 93.56 118 LYS A C 1
ATOM 916 O O . LYS A 1 118 ? -7.691 2.983 -7.469 1.00 93.56 118 LYS A O 1
ATOM 921 N N . GLU A 1 119 ? -5.978 3.043 -6.030 1.00 94.19 119 GLU A N 1
ATOM 922 C CA . GLU A 1 119 ? -5.418 4.310 -6.494 1.00 94.19 119 GLU A CA 1
ATOM 923 C C . GLU A 1 119 ? -3.901 4.226 -6.583 1.00 94.19 119 GLU A C 1
ATOM 925 O O . GLU A 1 119 ? -3.236 3.598 -5.759 1.00 94.19 119 GLU A O 1
ATOM 930 N N . ALA A 1 120 ? -3.347 4.902 -7.586 1.00 92.31 120 ALA A N 1
ATOM 931 C CA . ALA A 1 120 ? -1.917 5.095 -7.706 1.00 92.31 120 ALA A CA 1
ATOM 932 C C . ALA A 1 120 ? -1.652 6.498 -8.266 1.00 92.31 120 ALA A C 1
ATOM 934 O O . ALA A 1 120 ? -2.115 6.862 -9.349 1.00 92.31 120 ALA A O 1
ATOM 935 N N . THR A 1 121 ? -0.926 7.317 -7.506 1.00 92.75 121 THR A N 1
ATOM 936 C CA . THR A 1 121 ? -0.746 8.749 -7.790 1.00 92.75 121 THR A CA 1
ATOM 937 C C . THR A 1 121 ? 0.713 9.177 -7.654 1.00 92.75 121 THR A C 1
ATOM 939 O O . THR A 1 121 ? 1.470 8.589 -6.883 1.00 92.75 121 THR A O 1
ATOM 942 N N . VAL A 1 122 ? 1.097 10.216 -8.408 1.00 88.56 122 VAL A N 1
ATOM 943 C CA . VAL A 1 122 ? 2.444 10.825 -8.435 1.00 88.56 122 VAL A CA 1
ATOM 944 C C . VAL A 1 122 ? 2.345 12.318 -8.213 1.00 88.56 122 VAL A C 1
ATOM 946 O O . VAL A 1 122 ? 1.537 12.931 -8.957 1.00 88.56 122 VAL A O 1
#

Foldseek 3Di:
DAFFFDDPDDPDDQVLLVVLQVVQAFHQLVVSLVVLVPDPDPSSVVVNVRSVVRLVRLVVQLVPDDLVVLVVLLVVLVVVLVPDPDPVSNVVSVVSNVVSVVQVPDPCSSPSRPDGRNDDHD

Sequence (122 aa):
MEVLAVTKGVRMSPLKVRAVVRQIQGMHALEAQALLASVSRKSARLVSKTLKSAMANAENIADEWDAEELQGRIAELEQKVSSTNNKKTRRSSQAKIDAYQSFLDSPHKLEQTMLYIKEATV